Protein AF-A0A5C7VTP4-F1 (afdb_monomer)

Organism: NCBI:txid42354

pLDDT: mean 79.1, std 15.92, range [48.16, 95.38]

Solvent-accessible surface area (backbone atoms only — not comparable to full-atom values): 4940 Å² total; per-residue (Å²): 137,84,74,92,81,71,83,76,81,81,80,86,73,81,80,77,61,84,88,65,68,55,61,30,28,72,57,39,93,78,42,93,81,56,48,77,61,31,54,70,37,64,49,62,82,22,72,81,52,101,88,42,71,44,66,39,74,95,58,43,72,91,77,71,86,86,85,84,87,129

Secondary structure (DSSP, 8-state):
---TT----PPPS----TTSPPSS-TTTTT-TT--HHHHHSPPPEEESSSS-EEE-GGG-GGG-SS----

Foldseek 3Di:
DDDPPDDDDDDPDDDPPPVDQQAAASCQVPDPPRDPNRRHHWADWDDPDPPDIDGDPVRPPPPPPDPPDD

Sequence (70 aa):
EADPARHIIPLTGDLPSPAAPPAGCHFNPRCAHAMPVCRAAYPPASSFSATHTAHCYLYSQEHRTTDYEH

InterPro domains:
  IPR013563 Oligopeptide/dipeptide ABC transporter, C-terminal [PF08352] (5-38)
  IPR013563 Oligopeptide/dipeptide ABC transporter, C-terminal [TIGR01727] (4-58)
  IPR027417 P-loop containing nucleoside triphosphate hydrolase [G3DSA:3.40.50.300] (1-70)

Nearest PDB structures (foldseek):
  4fwi-assembly1_B  TM=7.866E-01  e=5.837E-03  C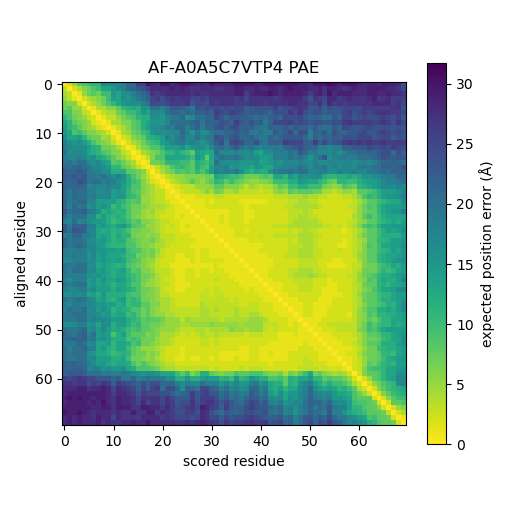aldanaerobacter subterraneus subsp. tengcongensis MB4
  8j5t-assembly1_D  TM=7.336E-01  e=5.198E-02  Mycobacterium tuberculosis H37Rv
  8j5r-assembly1_D  TM=7.442E-01  e=5.330E-01  Mycobacterium tuberculosis H37Rv

Mean predicted aligned error: 11.95 Å

Radius of gyration: 17.95 Å; Cα contacts (8 Å, |Δi|>4): 59; chains: 1; bounding box: 53×25×41 Å

Structure (mmCIF, N/CA/C/O backbone):
data_AF-A0A5C7VTP4-F1
#
_entry.id   AF-A0A5C7VTP4-F1
#
loop_
_atom_site.group_PDB
_atom_site.id
_atom_site.type_symbol
_atom_site.label_atom_id
_atom_site.label_alt_id
_atom_site.label_comp_id
_atom_site.label_asym_id
_atom_site.label_entity_id
_atom_site.label_seq_id
_atom_site.pdbx_PDB_ins_code
_atom_site.Cartn_x
_atom_site.Cartn_y
_atom_site.Cartn_z
_atom_site.occupancy
_atom_site.B_iso_or_equiv
_atom_site.auth_seq_id
_atom_site.auth_comp_id
_atom_site.auth_asym_id
_atom_site.auth_atom_id
_atom_site.pdbx_PDB_model_num
ATOM 1 N N . GLU A 1 1 ? 37.484 11.692 3.364 1.00 49.03 1 GLU A N 1
ATOM 2 C CA . GLU A 1 1 ? 38.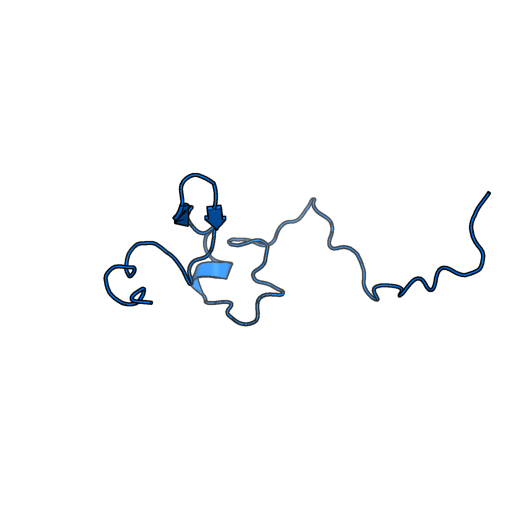178 10.393 3.483 1.00 49.03 1 GLU A CA 1
ATOM 3 C C . GLU A 1 1 ? 37.183 9.365 4.009 1.00 49.03 1 GLU A C 1
ATOM 5 O O . GLU A 1 1 ? 36.343 9.735 4.823 1.00 49.03 1 GLU A O 1
ATOM 10 N N . ALA A 1 2 ? 37.163 8.150 3.455 1.00 63.50 2 ALA A N 1
ATOM 11 C CA . ALA A 1 2 ? 36.170 7.126 3.786 1.00 63.50 2 ALA A CA 1
ATOM 12 C C . ALA A 1 2 ? 36.667 6.249 4.948 1.00 63.50 2 ALA A C 1
ATOM 14 O O . ALA A 1 2 ? 37.786 5.749 4.903 1.00 63.50 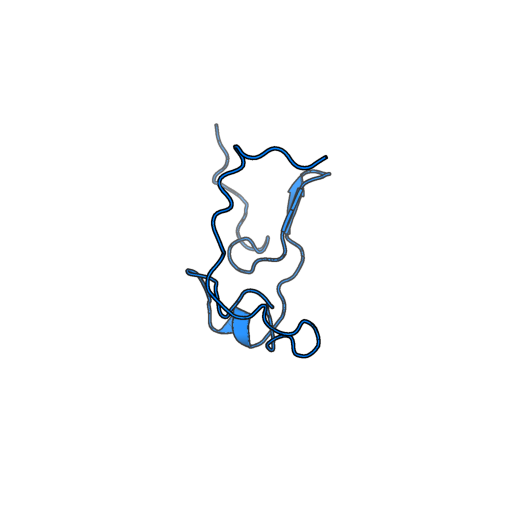2 ALA A O 1
ATOM 15 N N . ASP A 1 3 ? 35.836 6.089 5.980 1.00 75.62 3 ASP A N 1
ATOM 16 C CA . ASP A 1 3 ? 36.115 5.281 7.171 1.00 75.62 3 ASP A CA 1
ATOM 17 C C . ASP A 1 3 ? 36.188 3.772 6.834 1.00 75.62 3 ASP A C 1
ATOM 19 O O . ASP A 1 3 ? 35.210 3.227 6.310 1.00 75.62 3 ASP A O 1
ATOM 23 N N . PRO A 1 4 ? 37.305 3.079 7.131 1.00 72.25 4 PRO A N 1
ATOM 24 C CA . PRO A 1 4 ? 37.508 1.672 6.776 1.00 72.25 4 PRO A CA 1
ATOM 25 C C . PRO A 1 4 ? 36.703 0.679 7.636 1.00 72.25 4 PRO A C 1
ATOM 27 O O . PRO A 1 4 ? 36.746 -0.518 7.361 1.00 72.25 4 PRO A O 1
ATOM 30 N N . ALA A 1 5 ? 35.973 1.136 8.662 1.00 79.25 5 ALA A N 1
ATOM 31 C CA . ALA A 1 5 ? 35.247 0.275 9.600 1.00 79.25 5 ALA A CA 1
ATOM 32 C C . ALA A 1 5 ? 33.745 0.118 9.286 1.00 79.25 5 ALA A C 1
ATOM 34 O O . ALA A 1 5 ? 33.035 -0.605 9.993 1.00 79.25 5 ALA A O 1
ATOM 35 N N . ARG A 1 6 ? 33.227 0.748 8.223 1.00 79.12 6 ARG A N 1
ATOM 36 C CA . ARG A 1 6 ? 31.826 0.562 7.811 1.00 79.12 6 ARG A CA 1
ATOM 37 C C . ARG A 1 6 ? 31.595 -0.810 7.181 1.00 79.12 6 ARG A C 1
ATOM 39 O O . ARG A 1 6 ? 31.847 -1.018 5.997 1.00 79.12 6 ARG A O 1
ATOM 46 N N . HIS A 1 7 ? 30.999 -1.715 7.954 1.00 78.44 7 HIS A N 1
ATOM 47 C CA . HIS A 1 7 ? 30.348 -2.909 7.417 1.00 78.44 7 HIS A CA 1
ATOM 48 C C . HIS A 1 7 ? 29.104 -2.506 6.615 1.00 78.44 7 HIS A C 1
ATOM 50 O O . HIS A 1 7 ? 28.054 -2.188 7.174 1.00 78.44 7 HIS A O 1
ATOM 56 N N . ILE A 1 8 ? 29.228 -2.514 5.289 1.00 79.56 8 ILE A N 1
ATOM 57 C CA . ILE A 1 8 ? 28.099 -2.370 4.371 1.00 79.56 8 ILE A CA 1
ATOM 58 C C . ILE A 1 8 ? 27.495 -3.754 4.154 1.00 79.56 8 ILE A C 1
ATOM 60 O O . ILE A 1 8 ? 28.178 -4.660 3.685 1.00 79.56 8 ILE A O 1
ATOM 64 N N . ILE A 1 9 ? 26.215 -3.916 4.482 1.00 79.38 9 ILE A N 1
ATOM 65 C CA . ILE A 1 9 ? 25.451 -5.110 4.116 1.00 79.38 9 ILE A CA 1
ATOM 66 C C . ILE A 1 9 ? 24.939 -4.885 2.685 1.00 79.38 9 ILE A C 1
ATOM 68 O O . ILE A 1 9 ? 24.090 -4.011 2.490 1.00 79.38 9 ILE A O 1
ATOM 72 N N . PRO A 1 10 ? 25.439 -5.611 1.669 1.00 68.19 10 PRO A N 1
ATOM 73 C CA . PRO A 1 10 ? 24.925 -5.476 0.315 1.00 68.19 10 PRO A CA 1
ATOM 74 C C . PRO A 1 10 ? 23.512 -6.062 0.256 1.00 68.19 10 PRO A C 1
ATOM 76 O O . PRO A 1 10 ? 23.313 -7.257 0.482 1.00 68.19 10 PRO A O 1
ATOM 79 N N . LEU A 1 11 ? 22.518 -5.229 -0.061 1.00 71.81 11 LEU A N 1
ATOM 80 C CA . LEU A 1 11 ? 21.197 -5.739 -0.411 1.00 71.81 11 LEU A CA 1
ATOM 81 C C . LEU A 1 11 ? 21.334 -6.545 -1.704 1.00 71.81 11 LEU A C 1
ATOM 83 O O . LEU A 1 11 ? 21.773 -6.027 -2.728 1.00 71.81 11 LEU A O 1
ATOM 87 N N . THR A 1 12 ? 21.001 -7.830 -1.647 1.00 63.53 12 THR A N 1
ATOM 88 C CA . THR A 1 12 ? 21.052 -8.711 -2.815 1.00 63.53 12 THR A CA 1
ATOM 89 C C . THR A 1 12 ? 19.759 -8.559 -3.615 1.00 63.53 12 THR A C 1
ATOM 91 O O . THR A 1 12 ? 18.673 -8.770 -3.076 1.00 63.53 12 THR A O 1
ATOM 94 N N . GLY A 1 13 ? 19.865 -8.195 -4.893 1.00 60.66 13 GLY A N 1
ATOM 95 C CA . GLY A 1 13 ? 18.730 -8.083 -5.815 1.00 60.66 13 GLY A CA 1
ATOM 96 C C . GLY A 1 13 ? 18.773 -6.813 -6.664 1.00 60.66 13 GLY A C 1
ATOM 97 O O . GLY A 1 13 ? 19.336 -5.802 -6.254 1.00 60.66 13 GLY A O 1
ATOM 98 N N . ASP A 1 14 ? 18.177 -6.872 -7.853 1.00 59.12 14 ASP A N 1
ATOM 99 C CA . ASP A 1 14 ? 18.021 -5.703 -8.720 1.00 59.12 14 ASP A CA 1
ATOM 100 C C . ASP A 1 14 ? 17.004 -4.723 -8.112 1.00 59.12 14 ASP A C 1
ATOM 102 O O . ASP A 1 14 ? 15.972 -5.129 -7.554 1.00 59.12 14 ASP A O 1
ATOM 106 N N . LEU A 1 15 ? 17.306 -3.424 -8.184 1.00 61.00 15 LEU A N 1
ATOM 107 C CA . LEU A 1 15 ? 16.364 -2.390 -7.772 1.00 61.00 15 LEU A CA 1
ATOM 108 C C . LEU A 1 15 ? 15.252 -2.367 -8.832 1.00 61.00 15 LEU A C 1
ATOM 110 O O . LEU A 1 15 ? 15.542 -2.015 -9.974 1.00 61.00 15 LEU A O 1
ATOM 114 N N . PRO A 1 16 ? 13.998 -2.742 -8.511 1.00 59.88 16 PRO A N 1
ATOM 115 C CA . PRO A 1 16 ? 12.955 -2.802 -9.523 1.00 59.88 16 PRO A CA 1
ATOM 116 C C . PRO A 1 16 ? 12.815 -1.421 -10.161 1.00 59.88 16 PRO A C 1
ATOM 118 O O . PRO A 1 16 ? 12.697 -0.421 -9.449 1.00 59.88 16 PRO A O 1
ATOM 121 N N . SER A 1 17 ? 12.871 -1.372 -11.494 1.00 59.88 17 SER A N 1
ATOM 122 C CA . SER A 1 17 ? 12.824 -0.114 -12.234 1.00 59.88 17 SER A CA 1
ATOM 123 C C . SER A 1 17 ? 11.581 0.692 -11.830 1.00 59.88 17 SER A C 1
ATOM 125 O O . SER A 1 17 ? 10.460 0.203 -11.999 1.00 59.88 17 SER A O 1
ATOM 127 N N . PRO A 1 18 ? 11.734 1.935 -11.337 1.00 65.12 18 PRO A N 1
ATOM 128 C CA . PRO A 1 18 ? 10.598 2.777 -10.962 1.00 65.12 18 PRO A CA 1
ATOM 129 C C . PRO A 1 18 ? 9.723 3.172 -12.163 1.00 65.12 18 PRO A C 1
ATOM 131 O O . PRO A 1 18 ? 8.631 3.700 -11.972 1.00 65.12 18 PRO A O 1
ATOM 134 N N . ALA A 1 19 ? 10.177 2.907 -13.394 1.00 66.81 19 ALA A N 1
ATOM 135 C CA . ALA A 1 19 ? 9.447 3.204 -14.623 1.00 66.81 19 ALA A CA 1
ATOM 136 C C . ALA A 1 19 ? 8.298 2.222 -14.922 1.00 66.81 19 ALA A C 1
ATOM 138 O O . ALA A 1 19 ? 7.436 2.542 -15.736 1.00 66.81 19 ALA A O 1
ATOM 139 N N . ALA A 1 20 ? 8.269 1.045 -14.285 1.00 66.19 20 ALA A N 1
ATOM 140 C CA . ALA A 1 20 ? 7.236 0.030 -14.504 1.00 66.19 20 ALA A CA 1
ATOM 141 C C . ALA A 1 20 ? 6.605 -0.416 -13.173 1.00 66.19 20 ALA A C 1
ATOM 143 O O . ALA A 1 20 ? 6.817 -1.552 -12.736 1.00 66.19 20 ALA A O 1
ATOM 144 N N . PRO A 1 21 ? 5.854 0.469 -12.488 1.00 69.69 21 PRO A N 1
ATOM 145 C CA . PRO A 1 21 ? 5.152 0.080 -11.276 1.00 69.69 21 PRO A CA 1
ATOM 146 C C . PRO A 1 21 ? 4.142 -1.040 -11.578 1.00 69.69 21 PRO A C 1
ATOM 148 O O . PRO A 1 21 ? 3.473 -1.009 -12.616 1.00 69.69 21 PRO A O 1
ATOM 151 N N . PRO A 1 22 ? 4.007 -2.040 -10.688 1.00 77.31 22 PRO A N 1
ATOM 152 C CA . PRO A 1 22 ? 2.984 -3.062 -10.840 1.00 77.31 22 PRO A CA 1
ATOM 153 C C . PRO A 1 22 ? 1.597 -2.420 -10.714 1.00 77.31 22 PRO A C 1
ATOM 155 O O . PRO A 1 22 ? 1.416 -1.456 -9.969 1.00 77.31 22 PRO A O 1
ATOM 158 N N . ALA A 1 23 ? 0.612 -2.978 -11.421 1.00 85.19 23 ALA A N 1
ATOM 159 C CA . ALA A 1 23 ? -0.773 -2.535 -11.311 1.00 85.19 23 ALA A CA 1
ATOM 160 C C . ALA A 1 23 ? -1.282 -2.643 -9.860 1.00 85.19 23 ALA A C 1
ATOM 162 O O . ALA A 1 23 ? -0.876 -3.528 -9.098 1.00 85.19 23 ALA A O 1
ATOM 163 N N . GLY A 1 24 ? -2.174 -1.727 -9.481 1.00 92.12 24 GLY A N 1
ATOM 164 C CA . GLY A 1 24 ? -2.676 -1.613 -8.115 1.00 92.12 24 GLY A CA 1
ATOM 165 C C . GLY A 1 24 ? -1.635 -1.056 -7.138 1.00 92.12 24 GLY A C 1
ATOM 166 O O . GLY A 1 24 ? -0.897 -0.130 -7.458 1.00 92.12 24 GLY A O 1
ATOM 167 N N . CYS A 1 25 ? -1.583 -1.589 -5.918 1.00 93.12 25 CYS A N 1
ATOM 168 C CA . CYS A 1 25 ? -0.624 -1.196 -4.886 1.00 93.12 25 CYS A CA 1
ATOM 169 C C . CYS A 1 25 ? 0.811 -1.549 -5.303 1.00 93.12 25 CYS A C 1
ATOM 171 O O . CYS A 1 25 ? 1.134 -2.725 -5.452 1.00 93.12 25 CYS A O 1
ATOM 173 N N . HIS A 1 26 ? 1.714 -0.568 -5.380 1.00 91.38 26 HIS A N 1
ATOM 174 C CA . HIS A 1 26 ? 3.111 -0.799 -5.784 1.00 91.38 26 HIS A CA 1
ATOM 175 C C . HIS A 1 26 ? 3.867 -1.799 -4.894 1.00 91.38 26 HIS A C 1
ATOM 177 O O . HIS A 1 26 ? 4.827 -2.432 -5.329 1.00 91.38 26 HIS A O 1
ATOM 183 N N . PHE A 1 27 ? 3.425 -1.963 -3.645 1.00 91.44 27 PHE A N 1
ATOM 184 C CA . PHE A 1 27 ? 4.037 -2.873 -2.683 1.00 91.44 27 PHE A CA 1
ATOM 185 C C . PHE A 1 27 ? 3.520 -4.319 -2.786 1.00 91.44 27 PHE A C 1
ATOM 187 O O . PHE A 1 27 ? 4.098 -5.217 -2.173 1.00 91.44 27 PHE A O 1
ATOM 194 N N . ASN A 1 28 ? 2.470 -4.582 -3.576 1.00 92.31 28 ASN A N 1
ATOM 195 C CA . ASN A 1 28 ? 1.844 -5.905 -3.669 1.00 92.31 28 ASN A CA 1
ATOM 196 C C . ASN A 1 28 ? 2.811 -7.075 -3.971 1.00 92.31 28 ASN A C 1
ATOM 198 O O . ASN A 1 28 ? 2.600 -8.133 -3.377 1.00 92.31 28 ASN A O 1
ATOM 202 N N . PRO A 1 29 ? 3.889 -6.928 -4.777 1.00 90.38 29 PRO A N 1
ATOM 203 C CA . PRO A 1 29 ? 4.786 -8.050 -5.068 1.00 90.38 29 PRO A CA 1
ATOM 204 C C . PRO A 1 29 ? 5.657 -8.472 -3.879 1.00 90.38 29 PRO A C 1
ATOM 206 O O . PRO A 1 29 ? 6.243 -9.550 -3.903 1.00 90.38 29 PRO A O 1
ATOM 209 N N . ARG A 1 30 ? 5.784 -7.613 -2.858 1.00 91.19 30 ARG A N 1
ATOM 210 C CA . ARG A 1 30 ? 6.634 -7.830 -1.674 1.00 91.19 30 ARG A CA 1
ATOM 211 C C . ARG A 1 30 ? 5.845 -7.847 -0.360 1.00 91.19 30 ARG A C 1
ATOM 213 O O . ARG A 1 30 ? 6.424 -8.062 0.700 1.00 91.19 30 ARG A O 1
ATOM 220 N N . CYS A 1 31 ? 4.536 -7.610 -0.408 1.00 93.00 31 CYS A N 1
ATOM 221 C CA . CYS A 1 31 ? 3.683 -7.541 0.772 1.00 93.00 31 CYS A CA 1
ATOM 222 C C . CYS A 1 31 ? 3.249 -8.944 1.228 1.00 93.00 31 CYS A C 1
ATOM 224 O O . C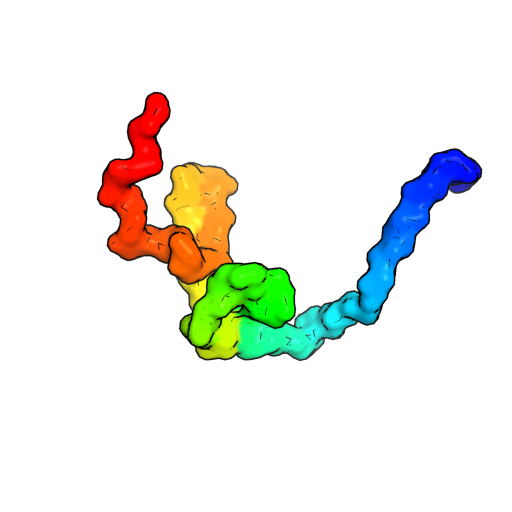YS A 1 31 ? 2.583 -9.658 0.482 1.00 93.00 31 CYS A O 1
ATOM 226 N N . ALA A 1 32 ? 3.545 -9.310 2.481 1.00 94.00 32 ALA A N 1
ATOM 227 C CA . ALA A 1 32 ? 3.109 -10.583 3.073 1.00 94.00 32 ALA A CA 1
ATOM 228 C C . ALA A 1 32 ? 1.580 -10.685 3.269 1.00 94.00 32 ALA A C 1
ATOM 230 O O . ALA A 1 32 ? 1.039 -11.781 3.355 1.00 94.00 32 ALA A O 1
ATOM 231 N N . HIS A 1 33 ? 0.881 -9.545 3.303 1.00 94.88 33 HIS A N 1
ATOM 232 C CA . HIS A 1 33 ? -0.576 -9.446 3.454 1.00 94.88 33 HIS A CA 1
ATOM 233 C C . HIS A 1 33 ? -1.276 -9.063 2.137 1.00 94.88 33 HIS A C 1
ATOM 235 O O . HIS A 1 33 ? -2.370 -8.499 2.155 1.00 94.88 33 HIS A O 1
ATOM 241 N N . ALA A 1 34 ? -0.638 -9.291 0.983 1.00 94.31 34 ALA A N 1
ATOM 242 C CA . ALA A 1 34 ? -1.207 -8.920 -0.309 1.00 94.31 34 ALA A CA 1
ATOM 243 C C . ALA A 1 34 ? -2.543 -9.644 -0.565 1.00 94.31 34 ALA A C 1
ATOM 245 O O . ALA A 1 34 ? -2.594 -10.867 -0.668 1.00 94.31 34 ALA A O 1
ATOM 246 N N . MET A 1 35 ? -3.616 -8.869 -0.728 1.00 94.69 35 MET A N 1
ATOM 247 C CA . MET A 1 35 ? -4.947 -9.354 -1.102 1.00 94.69 35 MET A CA 1
ATOM 248 C C . MET A 1 35 ? -5.186 -9.182 -2.612 1.00 94.69 35 MET A C 1
ATOM 250 O O . MET A 1 35 ? -4.499 -8.374 -3.245 1.00 94.69 35 MET A O 1
ATOM 254 N N . PRO A 1 36 ? -6.181 -9.866 -3.212 1.00 95.06 36 PRO A N 1
ATOM 255 C CA . PRO A 1 36 ? -6.509 -9.694 -4.630 1.00 95.06 36 PRO A CA 1
ATOM 256 C C . PRO A 1 36 ? -6.753 -8.230 -5.028 1.00 95.06 36 PRO A C 1
ATOM 258 O O . PRO A 1 36 ? -6.242 -7.774 -6.050 1.00 95.06 36 PRO A O 1
ATOM 261 N N . VAL A 1 37 ? -7.437 -7.458 -4.172 1.00 94.81 37 VAL A N 1
ATOM 262 C CA . VAL A 1 37 ? -7.687 -6.023 -4.392 1.00 94.81 37 VAL A CA 1
ATOM 263 C C . VAL A 1 37 ? -6.391 -5.205 -4.495 1.00 94.81 37 VAL A C 1
ATOM 265 O O . VAL A 1 37 ? -6.320 -4.278 -5.297 1.00 94.81 37 VAL A O 1
ATOM 268 N N . CYS A 1 38 ? -5.320 -5.603 -3.794 1.00 94.44 38 CYS A N 1
ATOM 269 C CA . CYS A 1 38 ? -4.020 -4.928 -3.844 1.00 94.44 38 CYS A CA 1
ATOM 270 C C . CYS A 1 38 ? -3.347 -5.021 -5.220 1.00 94.44 38 CYS A C 1
ATOM 272 O O . CYS A 1 38 ? -2.485 -4.201 -5.515 1.00 94.44 38 CYS A O 1
ATOM 274 N N . ARG A 1 39 ? -3.695 -6.020 -6.042 1.00 93.88 39 ARG A N 1
ATOM 275 C CA . ARG A 1 39 ? -3.168 -6.185 -7.409 1.00 93.88 39 ARG A CA 1
ATOM 276 C C . ARG A 1 39 ? -4.038 -5.494 -8.460 1.00 93.88 39 ARG A C 1
ATOM 278 O O . ARG A 1 39 ? -3.578 -5.255 -9.569 1.00 93.88 39 ARG A O 1
ATOM 285 N N . ALA A 1 40 ? -5.293 -5.207 -8.117 1.00 94.44 40 ALA A N 1
ATOM 286 C CA . ALA A 1 40 ? -6.276 -4.631 -9.027 1.00 94.44 40 ALA A CA 1
ATOM 287 C C . ALA A 1 40 ? -6.359 -3.101 -8.914 1.00 94.44 40 ALA A C 1
ATOM 289 O O . ALA A 1 40 ? -6.535 -2.426 -9.924 1.00 94.44 40 ALA A O 1
ATOM 290 N N . ALA A 1 41 ? -6.228 -2.550 -7.704 1.00 93.50 41 ALA A N 1
ATOM 291 C CA . ALA A 1 41 ? -6.421 -1.126 -7.440 1.00 93.50 41 ALA A CA 1
ATOM 292 C C . ALA A 1 41 ? -5.439 -0.585 -6.389 1.00 93.50 41 ALA A C 1
ATOM 294 O O . ALA A 1 41 ? -4.814 -1.340 -5.637 1.00 93.50 41 ALA A O 1
ATOM 295 N N . TYR A 1 42 ? -5.256 0.739 -6.385 1.00 92.69 42 TYR A N 1
ATOM 296 C CA . TYR A 1 42 ? -4.412 1.424 -5.408 1.00 92.69 42 TYR A CA 1
ATOM 297 C C . TYR A 1 42 ? -5.248 1.836 -4.183 1.00 92.69 42 TYR A C 1
ATOM 299 O O . TYR A 1 42 ? -6.331 2.402 -4.356 1.00 92.69 42 TYR A O 1
ATOM 307 N N . PRO A 1 43 ? -4.776 1.573 -2.951 1.00 93.06 43 PRO A N 1
ATOM 308 C CA . PRO A 1 43 ? -5.562 1.830 -1.752 1.00 93.06 43 PRO A CA 1
ATOM 309 C C . PRO A 1 43 ? -5.787 3.326 -1.477 1.00 93.06 43 PRO A C 1
ATOM 311 O O . PRO A 1 43 ? -4.876 4.143 -1.677 1.00 93.06 43 PRO A O 1
ATOM 314 N N . PRO A 1 44 ? -6.969 3.693 -0.946 1.00 92.56 44 PRO A N 1
ATOM 315 C CA . PRO A 1 44 ? -7.220 5.046 -0.4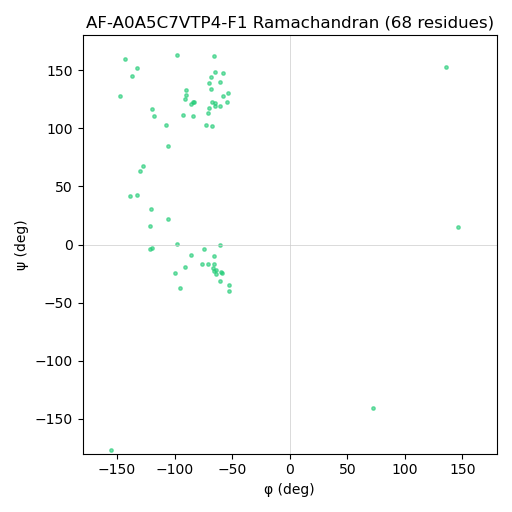68 1.00 92.56 44 PRO A CA 1
ATOM 316 C C . PRO A 1 44 ? -6.346 5.378 0.752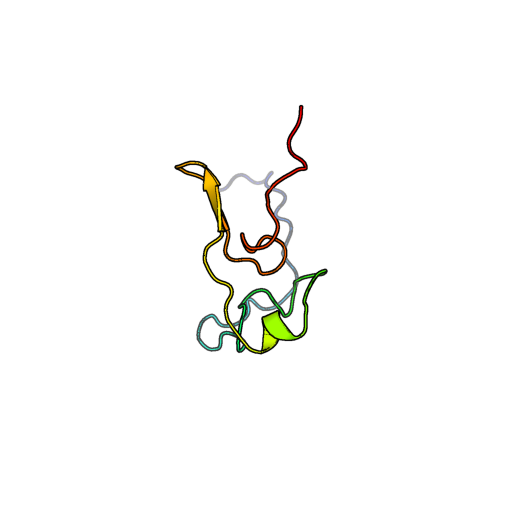 1.00 92.56 44 PRO A C 1
ATOM 318 O O . PRO A 1 44 ? -5.809 4.493 1.426 1.00 92.56 44 PRO A O 1
ATOM 321 N N . ALA A 1 45 ? -6.213 6.672 1.040 1.00 92.88 45 ALA A N 1
ATOM 322 C CA . ALA A 1 45 ? -5.526 7.148 2.233 1.00 92.88 45 ALA A CA 1
ATOM 323 C C . ALA A 1 45 ? -6.328 6.801 3.497 1.00 92.88 45 ALA A C 1
ATOM 325 O O . ALA A 1 45 ? -7.533 7.027 3.571 1.00 92.88 45 ALA A O 1
ATOM 326 N N . SER A 1 46 ? -5.639 6.272 4.499 1.00 91.38 46 SER A N 1
ATOM 327 C CA . SER A 1 46 ? -6.163 5.968 5.827 1.00 91.38 46 SER A CA 1
ATOM 328 C C . SER A 1 46 ? -5.400 6.803 6.848 1.00 91.38 46 SER A C 1
ATOM 330 O O . SER A 1 46 ? -4.211 6.576 7.065 1.00 91.38 46 SER A O 1
ATOM 332 N N . SER A 1 47 ? -6.074 7.780 7.455 1.00 91.75 47 SER A N 1
ATOM 333 C CA . SER A 1 47 ? -5.477 8.687 8.445 1.00 91.75 47 SER A CA 1
ATOM 334 C C . SER A 1 47 ? -5.627 8.147 9.867 1.00 91.75 47 SER A C 1
ATOM 336 O O . SER A 1 47 ? -6.735 7.874 10.319 1.00 91.75 47 SER A O 1
ATOM 338 N N . PHE A 1 48 ? -4.526 8.013 10.598 1.00 87.75 48 PHE A N 1
ATOM 339 C CA . PHE A 1 48 ? -4.530 7.570 11.999 1.00 87.75 48 PHE A CA 1
ATOM 340 C C . PHE A 1 48 ? -4.401 8.740 12.980 1.00 87.75 48 PHE A C 1
ATOM 342 O O . PHE A 1 48 ? -4.816 8.633 14.128 1.00 87.75 48 PHE A O 1
ATOM 349 N N . SER A 1 49 ? -3.818 9.854 12.536 1.00 89.56 49 SER A N 1
ATOM 350 C CA . SER A 1 49 ? -3.727 11.112 13.279 1.00 89.56 49 SER A CA 1
ATOM 351 C C . SER A 1 49 ? -3.566 12.280 12.300 1.00 89.56 49 SER A C 1
ATOM 353 O O . SER A 1 49 ? -3.540 12.079 11.085 1.0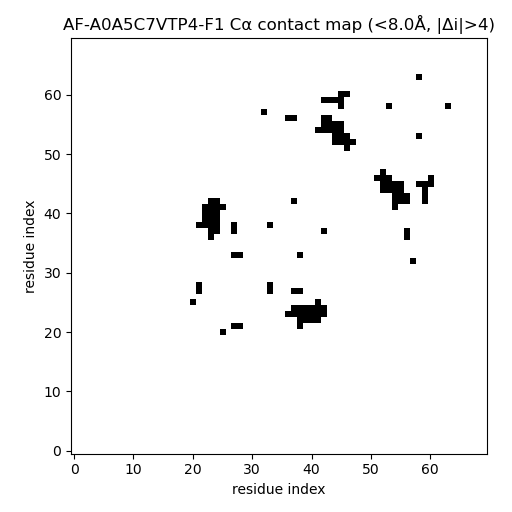0 89.56 49 SER A O 1
ATOM 355 N N . ALA A 1 50 ? -3.401 13.502 12.814 1.00 90.19 50 ALA A N 1
ATOM 356 C CA . ALA A 1 50 ? -3.140 14.685 11.990 1.00 90.19 50 ALA A CA 1
ATOM 357 C C . ALA A 1 50 ? -1.850 14.591 11.148 1.00 90.19 50 ALA A C 1
ATOM 359 O O . ALA A 1 50 ? -1.733 15.271 10.133 1.00 90.19 50 ALA A O 1
ATOM 360 N N . THR A 1 51 ? -0.881 13.764 11.553 1.00 95.38 51 THR A N 1
ATOM 361 C CA . THR A 1 51 ? 0.431 13.645 10.891 1.00 95.38 51 THR A CA 1
ATOM 362 C C . THR A 1 51 ? 0.745 12.233 10.403 1.00 95.38 51 THR A C 1
ATOM 364 O O . THR A 1 51 ? 1.775 12.026 9.765 1.00 95.38 51 THR A O 1
ATOM 367 N N . HIS A 1 52 ? -0.125 11.253 10.670 1.00 92.56 52 HIS A N 1
ATOM 368 C CA . HIS A 1 52 ? 0.111 9.852 10.334 1.00 92.56 52 HIS A CA 1
ATOM 369 C C . HIS A 1 52 ? -0.965 9.322 9.384 1.00 92.56 52 HIS A C 1
ATOM 371 O O . HIS A 1 52 ? -2.139 9.239 9.744 1.00 92.56 52 HIS A O 1
ATOM 377 N N . THR A 1 53 ? -0.550 8.933 8.176 1.00 93.75 53 THR A N 1
ATOM 378 C CA . THR A 1 53 ? -1.420 8.394 7.119 1.00 93.75 53 THR A CA 1
ATOM 379 C C . THR A 1 53 ? -0.760 7.186 6.454 1.00 93.75 53 THR A C 1
ATOM 381 O O . THR A 1 53 ? 0.457 7.177 6.277 1.00 93.75 53 THR A O 1
ATOM 384 N N . ALA A 1 54 ? -1.549 6.191 6.042 1.00 93.38 54 ALA A N 1
ATOM 385 C CA . ALA A 1 54 ? -1.087 5.082 5.204 1.00 93.38 54 ALA A CA 1
ATOM 386 C C . ALA A 1 54 ? -2.027 4.819 4.022 1.00 93.38 54 ALA A C 1
ATOM 388 O O . ALA A 1 54 ? -3.231 5.026 4.113 1.00 93.38 54 ALA A O 1
ATOM 389 N N . HIS A 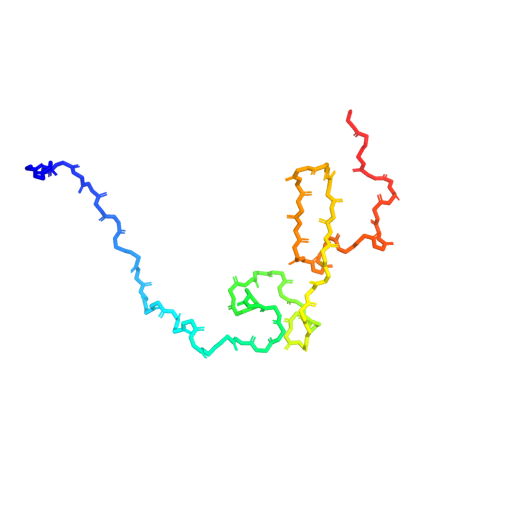1 55 ? -1.484 4.288 2.927 1.00 93.75 55 HIS A N 1
ATOM 390 C CA . HIS A 1 55 ? -2.249 3.786 1.784 1.00 93.75 55 HIS A CA 1
ATOM 391 C C . HIS A 1 55 ? -2.226 2.256 1.812 1.00 93.75 55 HIS A C 1
ATOM 393 O O . HIS A 1 55 ? -1.355 1.627 1.211 1.00 93.75 55 HIS A O 1
ATOM 399 N N . CYS A 1 56 ? -3.138 1.644 2.570 1.00 94.06 56 CYS A N 1
ATOM 400 C CA . CYS A 1 56 ? -3.180 0.194 2.748 1.00 94.06 56 CYS A CA 1
ATOM 401 C C . CYS A 1 56 ? -4.616 -0.304 2.922 1.00 94.06 56 CYS A C 1
ATOM 403 O O . CYS A 1 56 ? -5.322 0.154 3.816 1.00 94.06 56 CYS A O 1
ATOM 405 N N . TYR A 1 57 ? -5.021 -1.296 2.124 1.00 92.88 57 TYR A N 1
ATOM 406 C CA . TYR A 1 57 ? -6.337 -1.935 2.257 1.00 92.88 57 TYR A CA 1
ATOM 407 C C . TYR A 1 57 ? -6.524 -2.674 3.587 1.00 92.88 57 TYR A C 1
ATOM 409 O O . TYR A 1 57 ? -7.653 -2.853 4.016 1.00 92.88 57 TYR A O 1
ATOM 417 N N . LEU A 1 58 ? -5.440 -3.067 4.267 1.00 92.31 58 LEU A N 1
ATOM 418 C CA . LEU A 1 58 ? -5.526 -3.680 5.598 1.00 92.31 58 LEU A CA 1
ATOM 419 C C . LEU A 1 58 ? -6.089 -2.713 6.653 1.00 92.31 58 LEU A C 1
ATOM 421 O O . LEU A 1 58 ? -6.646 -3.151 7.652 1.00 92.31 58 LEU A O 1
ATOM 425 N N . TYR A 1 59 ? -5.932 -1.404 6.438 1.00 88.38 59 TYR A N 1
ATOM 426 C CA . TYR A 1 59 ? -6.313 -0.366 7.395 1.00 88.38 59 TYR A CA 1
ATOM 427 C C . TYR A 1 59 ? -7.331 0.624 6.831 1.00 88.38 59 TYR A C 1
ATOM 429 O O . TYR A 1 59 ? -7.499 1.702 7.404 1.00 88.38 59 TYR A O 1
ATOM 437 N N . SER A 1 60 ? -8.000 0.284 5.722 1.00 78.50 60 SER A N 1
ATOM 438 C CA . SER A 1 60 ? -9.048 1.136 5.167 1.00 78.50 60 SER A CA 1
ATOM 439 C C . SER A 1 60 ? -10.085 1.445 6.245 1.00 78.50 60 SER A C 1
ATOM 441 O O . SER A 1 60 ? -10.574 0.544 6.924 1.00 78.50 60 SER A O 1
ATOM 443 N N . GLN A 1 61 ? -10.403 2.730 6.393 1.00 61.31 61 GLN A N 1
ATOM 444 C CA . GLN A 1 61 ? -11.196 3.317 7.482 1.00 61.31 61 GLN A CA 1
ATOM 445 C C . GLN A 1 61 ? -12.634 2.783 7.618 1.00 61.31 61 GLN A C 1
ATOM 447 O O . GLN A 1 61 ? -13.347 3.203 8.521 1.00 61.31 61 GLN A O 1
ATOM 452 N N . GLU A 1 62 ? -13.068 1.853 6.766 1.00 56.34 62 GLU A N 1
ATOM 453 C CA . GLU A 1 62 ? -14.402 1.251 6.842 1.00 56.34 62 GLU A CA 1
ATOM 454 C C . GLU A 1 62 ? -14.602 0.406 8.120 1.00 56.34 62 GLU A C 1
ATOM 456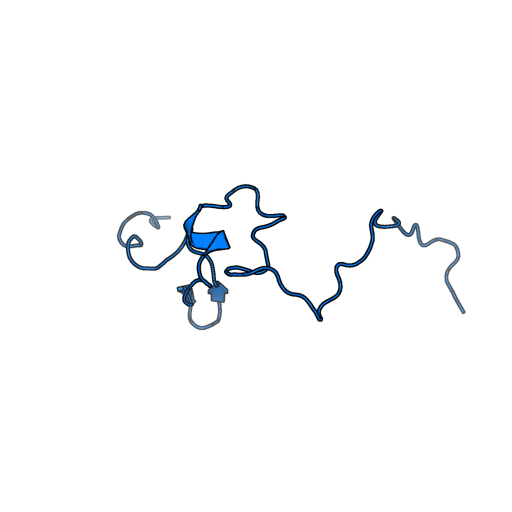 O O . GLU A 1 62 ? -15.736 0.184 8.519 1.00 56.34 62 GLU A O 1
ATOM 461 N N . HIS A 1 63 ? -13.527 0.009 8.822 1.00 50.91 63 HIS A N 1
ATOM 462 C CA . HIS A 1 63 ? -13.566 -0.882 9.998 1.00 50.91 63 HIS A CA 1
ATOM 463 C C . HIS A 1 63 ? -12.731 -0.382 11.206 1.00 50.91 63 HIS A C 1
ATOM 465 O O . HIS A 1 63 ? -12.001 -1.153 11.826 1.00 50.91 63 HIS A O 1
ATOM 471 N N . ARG A 1 64 ? -12.762 0.914 11.557 1.00 53.00 64 ARG A N 1
ATOM 472 C CA . ARG A 1 64 ? -11.937 1.451 12.674 1.00 53.00 64 ARG A CA 1
ATOM 473 C C . ARG A 1 64 ? -12.692 2.098 13.834 1.00 53.00 64 ARG A C 1
ATOM 475 O O . ARG A 1 64 ? -12.141 2.949 14.528 1.00 53.00 64 ARG A O 1
ATOM 482 N N . THR A 1 65 ? -13.900 1.646 14.132 1.00 49.31 65 THR A N 1
ATOM 483 C CA . THR A 1 65 ? -14.509 1.929 15.437 1.00 49.31 65 THR A CA 1
ATOM 484 C C . THR A 1 65 ? -14.496 0.638 16.243 1.00 49.31 65 THR A C 1
ATOM 486 O O . THR A 1 65 ? -15.314 -0.204 15.916 1.00 49.31 65 THR A O 1
ATOM 489 N N . THR A 1 66 ? -13.575 0.484 17.212 1.00 51.81 66 THR A N 1
ATOM 490 C CA . THR A 1 66 ? -13.749 -0.233 18.514 1.00 51.81 66 THR A CA 1
ATOM 491 C C . THR A 1 66 ? -12.532 -0.973 19.098 1.00 51.81 66 THR A C 1
ATOM 493 O O . THR A 1 66 ? -12.730 -1.716 20.040 1.00 51.81 66 THR A O 1
ATOM 496 N N . ASP A 1 67 ? -11.277 -0.780 18.673 1.00 55.25 67 ASP A N 1
ATOM 497 C CA . ASP A 1 67 ? -10.167 -1.542 19.309 1.00 55.25 67 ASP A CA 1
ATOM 498 C C . ASP A 1 67 ? -8.898 -0.719 19.567 1.00 55.25 67 ASP A C 1
ATOM 500 O O . ASP A 1 67 ? -7.774 -1.167 19.351 1.00 55.25 67 ASP A O 1
ATOM 504 N N . TYR A 1 68 ? -9.064 0.520 20.031 1.00 54.72 68 TYR A N 1
ATOM 505 C CA . TYR A 1 68 ? -7.960 1.278 20.625 1.00 54.72 68 TYR A CA 1
ATOM 506 C C . TYR A 1 68 ? -8.393 1.847 21.977 1.00 54.72 68 TYR A C 1
ATOM 508 O O . TYR A 1 68 ? -8.495 3.056 22.160 1.00 54.72 68 TYR A O 1
ATOM 516 N N . GLU A 1 69 ? -8.699 0.945 22.909 1.00 50.25 69 GLU A N 1
ATOM 517 C CA . GLU A 1 69 ? -8.585 1.220 24.339 1.00 50.25 69 GLU A CA 1
ATOM 518 C C . GLU A 1 69 ? -7.194 0.747 24.784 1.00 50.25 69 GLU A C 1
ATOM 520 O O . GLU A 1 69 ? -6.893 -0.449 24.775 1.00 50.25 69 GLU A O 1
ATOM 525 N N . HIS A 1 70 ? -6.333 1.701 25.131 1.00 48.16 70 HIS A N 1
ATOM 526 C CA . HIS A 1 70 ? -5.267 1.507 26.107 1.00 48.16 70 HIS A CA 1
ATOM 527 C C . HIS A 1 70 ? -5.321 2.672 27.086 1.00 48.16 70 HIS A C 1
ATOM 529 O O . HIS A 1 70 ? -5.342 3.827 26.598 1.00 48.16 70 HIS A O 1
#